Protein AF-A0A4W5KD21-F1 (afdb_monomer)

Sequence (153 aa):
MEHMGAGKQTTPHPLDLPVRGKIPVVSGVSNVYHTTRLCERLFQPKSDFDLTDPNGYLLSSGYSSLHDPNLRKYLHRKDIHQRLLNLGFITKDEKIICSVKELNRYRDHLADVELDWGRRFRTEQKESVRKFLTLQQQGQIPEHVTLSDVTEW

Structure (mmCIF, N/CA/C/O backbone):
data_AF-A0A4W5KD21-F1
#
_entry.id   AF-A0A4W5KD21-F1
#
loop_
_atom_site.group_PDB
_atom_site.id
_atom_site.type_symbol
_atom_site.label_atom_id
_atom_site.label_alt_id
_atom_site.label_comp_id
_atom_site.label_asym_id
_atom_site.label_entity_id
_atom_site.label_seq_id
_atom_site.pdbx_PDB_ins_code
_atom_site.Cartn_x
_atom_site.Cartn_y
_atom_site.Cartn_z
_atom_site.occupancy
_atom_site.B_iso_or_equiv
_atom_site.auth_seq_id
_atom_site.auth_comp_id
_atom_site.auth_asym_id
_atom_site.auth_atom_id
_atom_site.pdbx_PDB_model_num
ATOM 1 N N . MET A 1 1 ? 53.310 -11.812 11.727 1.00 37.19 1 MET A N 1
ATOM 2 C CA . MET A 1 1 ? 52.429 -10.944 10.921 1.00 37.19 1 MET A CA 1
ATOM 3 C C . MET A 1 1 ? 51.081 -11.626 10.845 1.00 37.19 1 MET A C 1
ATOM 5 O O . MET A 1 1 ? 50.932 -12.606 10.128 1.00 37.19 1 MET A O 1
ATOM 9 N N . GLU A 1 2 ? 50.166 -11.193 11.705 1.00 36.34 2 GLU A N 1
ATOM 10 C CA . GLU A 1 2 ? 48.791 -11.682 11.762 1.00 36.34 2 GLU A CA 1
ATOM 11 C C . GLU A 1 2 ? 48.026 -11.181 10.535 1.00 36.34 2 GLU A C 1
ATOM 13 O O . GLU A 1 2 ? 47.932 -9.976 10.312 1.00 36.34 2 GLU A O 1
ATOM 18 N N . HIS A 1 3 ? 47.460 -12.094 9.749 1.00 35.25 3 HIS A N 1
ATOM 19 C CA . HIS A 1 3 ? 46.399 -11.753 8.810 1.00 35.25 3 HIS A CA 1
ATOM 20 C C . HIS A 1 3 ? 45.081 -12.266 9.389 1.00 35.25 3 HIS A C 1
ATOM 22 O O . HIS A 1 3 ? 44.806 -13.464 9.397 1.00 35.25 3 HIS A O 1
ATOM 28 N N . MET A 1 4 ? 44.304 -11.322 9.923 1.00 35.72 4 MET A N 1
ATOM 29 C CA . MET A 1 4 ? 42.927 -11.492 10.381 1.00 35.72 4 MET A CA 1
ATOM 30 C C . MET A 1 4 ? 42.075 -12.146 9.285 1.00 35.72 4 MET A C 1
ATOM 32 O O . MET A 1 4 ? 41.935 -11.613 8.183 1.00 35.72 4 MET A O 1
ATOM 36 N N . GLY A 1 5 ? 41.504 -13.307 9.606 1.00 36.09 5 GLY A N 1
ATOM 37 C CA . GLY A 1 5 ? 40.540 -14.008 8.768 1.00 36.09 5 GLY A CA 1
ATOM 38 C C . GLY A 1 5 ? 39.237 -13.220 8.637 1.00 36.09 5 GLY A C 1
ATOM 39 O O . GLY A 1 5 ? 38.706 -12.693 9.612 1.00 36.09 5 GLY A O 1
ATOM 40 N N . ALA A 1 6 ? 38.737 -13.149 7.406 1.00 41.25 6 ALA A N 1
ATOM 41 C CA . ALA A 1 6 ? 37.521 -12.456 7.017 1.00 41.25 6 ALA A CA 1
ATOM 42 C C . ALA A 1 6 ? 36.299 -12.913 7.833 1.00 41.25 6 ALA A C 1
ATOM 44 O O . ALA A 1 6 ? 35.834 -14.049 7.710 1.00 41.25 6 ALA A O 1
ATOM 45 N N . GLY A 1 7 ? 35.730 -11.996 8.617 1.00 34.88 7 GLY A N 1
ATOM 46 C CA . GLY A 1 7 ? 34.382 -12.151 9.146 1.00 34.88 7 GLY A CA 1
ATOM 47 C C . GLY A 1 7 ? 33.389 -12.138 7.987 1.00 34.88 7 GLY A C 1
ATOM 48 O O . GLY A 1 7 ? 33.196 -11.108 7.341 1.00 34.88 7 GLY A O 1
ATOM 49 N N . LYS A 1 8 ? 32.764 -13.284 7.702 1.00 39.03 8 LYS A N 1
ATOM 50 C CA . LYS A 1 8 ? 31.586 -13.345 6.832 1.00 39.03 8 LYS A CA 1
ATOM 51 C C . LYS A 1 8 ? 30.503 -12.481 7.477 1.00 39.03 8 LYS A C 1
ATOM 53 O O . LYS A 1 8 ? 29.934 -12.866 8.493 1.00 39.03 8 LYS A O 1
ATOM 58 N N . GLN A 1 9 ? 30.244 -11.305 6.912 1.00 42.06 9 GLN A N 1
ATOM 59 C CA . GLN A 1 9 ? 29.081 -10.510 7.281 1.00 42.06 9 GLN A CA 1
ATOM 60 C C . GLN A 1 9 ? 27.846 -11.229 6.736 1.00 42.06 9 GLN A C 1
ATOM 62 O O . GLN A 1 9 ? 27.474 -11.063 5.577 1.00 42.06 9 GLN A O 1
ATOM 67 N N . THR A 1 10 ? 27.248 -12.090 7.554 1.00 44.81 10 THR A N 1
ATOM 68 C CA . THR A 1 10 ? 25.927 -12.653 7.284 1.00 44.81 10 THR A CA 1
ATOM 69 C C . THR A 1 10 ? 24.931 -11.513 7.436 1.00 44.81 10 THR A C 1
ATOM 71 O O . THR A 1 10 ? 24.579 -11.127 8.548 1.00 44.81 10 THR A O 1
ATOM 74 N N . THR A 1 11 ? 24.533 -10.901 6.325 1.00 53.34 11 THR A N 1
ATOM 75 C CA . THR A 1 11 ? 23.486 -9.882 6.348 1.00 53.34 11 THR A CA 1
ATOM 76 C C . THR A 1 11 ? 22.187 -10.565 6.773 1.00 53.34 11 THR A C 1
ATOM 78 O O . THR A 1 11 ? 21.856 -11.594 6.175 1.00 53.34 11 THR A O 1
ATOM 81 N N . PRO A 1 12 ? 21.470 -10.044 7.786 1.00 56.88 12 PRO A N 1
ATOM 82 C CA . PRO A 1 12 ? 20.236 -10.658 8.254 1.00 56.88 12 PRO A CA 1
ATOM 83 C C . PRO A 1 12 ? 19.271 -10.797 7.082 1.00 56.88 12 PRO A C 1
ATOM 85 O O . PRO A 1 12 ? 19.133 -9.877 6.264 1.00 56.88 12 PRO A O 1
ATOM 88 N N . HIS A 1 13 ? 18.643 -11.966 6.970 1.00 60.75 13 HIS A N 1
ATOM 89 C CA . HIS A 1 13 ? 17.681 -12.205 5.910 1.00 60.75 13 HIS A CA 1
ATOM 90 C C . HIS A 1 13 ? 16.538 -11.182 6.070 1.00 60.75 13 HIS A C 1
ATOM 92 O O . HIS A 1 13 ? 16.131 -10.914 7.199 1.00 60.75 13 HIS A O 1
ATOM 98 N N . PRO A 1 14 ? 15.975 -10.593 4.997 1.00 57.00 14 PRO A N 1
ATOM 99 C CA . PRO A 1 14 ? 14.927 -9.564 5.098 1.00 57.00 14 PRO A CA 1
ATOM 100 C C . PRO A 1 14 ? 13.662 -9.950 5.895 1.00 57.00 14 PRO A C 1
ATOM 102 O O . PRO A 1 14 ? 12.827 -9.084 6.179 1.00 57.00 14 PRO A O 1
ATOM 105 N N . LEU A 1 15 ? 13.508 -11.240 6.212 1.00 58.56 15 LEU A N 1
ATOM 106 C CA . LEU A 1 15 ? 12.441 -11.804 7.045 1.00 58.56 15 LEU A CA 1
ATOM 107 C C . LEU A 1 15 ? 12.776 -11.820 8.549 1.00 58.56 15 LEU A C 1
ATOM 109 O O . LEU A 1 15 ? 11.859 -11.932 9.350 1.00 58.56 15 LEU A O 1
ATOM 113 N N . ASP A 1 16 ? 14.044 -11.646 8.931 1.00 65.19 16 ASP A N 1
ATOM 114 C CA . ASP A 1 16 ? 14.496 -11.638 10.332 1.00 65.19 16 ASP A CA 1
ATOM 115 C C . ASP A 1 16 ? 14.446 -10.232 10.954 1.00 65.19 16 ASP A C 1
ATOM 117 O O . ASP A 1 16 ? 14.785 -10.038 12.123 1.00 65.19 16 ASP A O 1
ATOM 121 N N . LEU A 1 17 ? 14.061 -9.217 10.171 1.00 67.94 17 LEU A N 1
ATOM 122 C CA . LEU A 1 17 ? 13.939 -7.856 10.675 1.00 67.94 17 LEU A CA 1
ATOM 123 C C . LEU A 1 17 ? 12.633 -7.683 11.459 1.00 67.94 17 LEU A C 1
ATOM 125 O O . LEU A 1 17 ? 11.583 -8.151 11.011 1.00 67.94 17 LEU A O 1
ATOM 129 N N . PRO A 1 18 ? 12.660 -6.923 12.571 1.00 73.44 18 PRO A N 1
ATOM 130 C CA . PRO A 1 18 ? 11.436 -6.515 13.245 1.00 73.44 18 PRO A CA 1
ATOM 131 C C . PRO A 1 18 ? 10.526 -5.754 12.273 1.00 73.44 18 PRO A C 1
ATOM 133 O O . PRO A 1 18 ? 10.990 -5.187 11.283 1.00 73.44 18 PRO A O 1
ATOM 136 N N . VAL A 1 19 ? 9.230 -5.697 12.583 1.00 67.94 19 VAL A N 1
ATOM 137 C CA . VAL A 1 19 ? 8.172 -5.146 11.712 1.00 67.94 19 VAL A CA 1
ATOM 138 C C . VAL A 1 19 ? 8.512 -3.760 11.124 1.00 67.94 19 VAL A C 1
ATOM 140 O O . VAL A 1 19 ? 8.188 -3.494 9.973 1.00 67.94 19 VAL A O 1
ATOM 143 N N . ARG A 1 20 ? 9.245 -2.910 11.861 1.00 72.19 20 ARG A N 1
ATOM 144 C CA . ARG A 1 20 ? 9.725 -1.580 11.414 1.00 72.19 20 ARG A CA 1
ATOM 145 C C . ARG A 1 20 ? 11.250 -1.468 11.238 1.00 72.19 20 ARG A C 1
ATOM 147 O O . ARG A 1 20 ? 11.814 -0.375 11.206 1.00 72.19 20 ARG A O 1
ATOM 154 N N . GLY A 1 21 ? 11.953 -2.593 11.173 1.00 78.12 21 GLY A N 1
ATOM 155 C CA . GLY A 1 21 ? 13.377 -2.629 10.863 1.00 78.12 21 GLY A CA 1
ATOM 156 C C . GLY A 1 21 ? 13.604 -2.268 9.396 1.00 78.12 21 GLY A C 1
ATOM 157 O O . GLY A 1 21 ? 13.088 -2.940 8.503 1.00 78.12 21 GLY A O 1
ATOM 158 N N . LYS A 1 22 ? 14.385 -1.214 9.136 1.00 82.12 22 LYS A N 1
ATOM 159 C CA . LYS A 1 22 ? 14.733 -0.808 7.768 1.00 82.12 22 LYS A CA 1
ATOM 160 C C . LYS A 1 22 ? 15.703 -1.804 7.150 1.00 82.12 22 LYS A C 1
ATOM 162 O O . LYS A 1 22 ? 16.706 -2.152 7.769 1.00 82.12 22 LYS A O 1
ATOM 167 N N . ILE A 1 23 ? 15.443 -2.193 5.904 1.00 83.38 23 ILE A N 1
ATOM 168 C CA . ILE A 1 23 ? 16.356 -3.044 5.140 1.00 83.38 23 ILE A CA 1
ATOM 169 C C . ILE A 1 23 ? 17.638 -2.243 4.860 1.00 83.38 23 ILE A C 1
ATOM 171 O O . ILE A 1 23 ? 17.548 -1.175 4.237 1.00 83.38 23 ILE A O 1
ATOM 175 N N . PRO A 1 24 ? 18.815 -2.717 5.311 1.00 80.12 24 PRO A N 1
ATOM 176 C CA . PRO A 1 24 ? 20.078 -2.046 5.047 1.00 80.12 24 PRO A CA 1
ATOM 177 C C . PRO A 1 24 ? 20.480 -2.207 3.577 1.00 80.12 24 PRO A C 1
ATOM 179 O O . PRO A 1 24 ? 20.283 -3.260 2.968 1.00 80.12 24 PRO A O 1
ATOM 182 N N . VAL A 1 25 ? 21.072 -1.157 3.006 1.00 79.88 25 VAL A N 1
ATOM 183 C CA . VAL A 1 25 ? 21.688 -1.221 1.677 1.00 79.88 25 VAL A CA 1
ATOM 184 C C . VAL A 1 25 ? 23.095 -1.777 1.844 1.00 79.88 25 VAL A C 1
ATOM 186 O O . VAL A 1 25 ? 23.925 -1.171 2.517 1.00 79.88 25 VAL A O 1
ATOM 189 N N . VAL A 1 26 ? 23.360 -2.930 1.237 1.00 77.25 26 VAL A N 1
ATOM 190 C CA . VAL A 1 26 ? 24.678 -3.568 1.262 1.00 77.25 26 VAL A CA 1
ATOM 191 C C . VAL A 1 26 ? 25.354 -3.297 -0.077 1.00 77.25 26 VAL A C 1
ATOM 193 O O . VAL A 1 26 ? 24.868 -3.721 -1.125 1.00 77.25 26 VAL A O 1
ATOM 196 N N . SER A 1 27 ? 26.459 -2.557 -0.055 1.00 72.44 27 SER A N 1
ATOM 197 C CA . SER A 1 27 ? 27.238 -2.264 -1.259 1.00 72.44 27 SER A CA 1
ATOM 198 C C . SER A 1 27 ? 27.889 -3.539 -1.804 1.00 72.44 27 SER A C 1
ATOM 200 O O . SER A 1 27 ? 28.455 -4.319 -1.044 1.00 72.44 27 SER A O 1
ATOM 202 N N . GLY A 1 28 ? 27.835 -3.744 -3.123 1.00 74.50 28 GLY A N 1
ATOM 203 C CA . GLY A 1 28 ? 28.480 -4.881 -3.798 1.00 74.50 28 GLY A CA 1
ATOM 204 C C . GLY A 1 28 ? 27.582 -6.095 -4.063 1.00 74.50 28 GLY A C 1
ATOM 205 O O . GLY A 1 28 ? 28.028 -7.026 -4.727 1.00 74.50 28 GLY A O 1
ATOM 206 N N . VAL A 1 29 ? 26.318 -6.077 -3.623 1.00 77.06 29 VAL A N 1
ATOM 207 C CA . VAL A 1 29 ? 25.304 -7.084 -3.987 1.00 77.06 29 VAL A CA 1
ATOM 208 C C . VAL A 1 29 ? 24.172 -6.440 -4.791 1.00 77.06 29 VAL A C 1
ATOM 210 O O . VAL A 1 29 ? 23.577 -5.451 -4.360 1.00 77.06 29 VAL A O 1
ATOM 213 N N . SER A 1 30 ? 23.858 -6.980 -5.975 1.00 76.06 30 SER A N 1
ATOM 214 C CA . SER A 1 30 ? 22.698 -6.525 -6.754 1.00 76.06 30 SER A CA 1
ATOM 215 C C . SER A 1 30 ? 21.437 -7.240 -6.268 1.00 76.06 30 SER A C 1
ATOM 217 O O . SER A 1 30 ? 21.069 -8.303 -6.769 1.00 76.06 30 SER A O 1
ATOM 219 N N . ASN A 1 31 ? 20.775 -6.665 -5.271 1.00 83.12 31 ASN A N 1
ATOM 220 C CA . ASN A 1 31 ? 19.472 -7.150 -4.828 1.00 83.12 31 ASN A CA 1
ATOM 221 C C . ASN A 1 31 ? 18.357 -6.524 -5.675 1.00 83.12 31 ASN A C 1
ATOM 223 O O . ASN A 1 31 ? 18.313 -5.307 -5.854 1.00 83.12 31 ASN A O 1
ATOM 227 N N . VAL A 1 32 ? 17.436 -7.357 -6.164 1.00 88.12 32 VAL A N 1
ATOM 228 C CA . VAL A 1 32 ? 16.202 -6.906 -6.821 1.00 88.12 32 VAL A CA 1
ATOM 229 C C . VAL A 1 32 ? 15.087 -6.887 -5.783 1.00 88.12 32 VAL A C 1
ATOM 231 O O . VAL A 1 32 ? 14.712 -7.926 -5.239 1.00 88.12 32 VAL A O 1
ATOM 234 N N . TYR A 1 33 ? 14.546 -5.703 -5.516 1.00 91.81 33 TYR A N 1
ATOM 235 C CA . TYR A 1 33 ? 13.446 -5.506 -4.575 1.00 91.81 33 TYR A CA 1
ATOM 236 C C . TYR A 1 33 ? 12.126 -5.360 -5.320 1.00 91.81 33 TYR A C 1
ATOM 238 O O . TYR A 1 33 ? 12.097 -4.905 -6.463 1.00 91.81 33 TYR A O 1
ATOM 246 N N . HIS A 1 34 ? 11.027 -5.734 -4.672 1.00 94.19 34 HIS A N 1
ATOM 247 C CA . HIS A 1 34 ? 9.698 -5.662 -5.266 1.00 94.19 34 HIS A CA 1
ATOM 248 C C . HIS A 1 34 ? 8.617 -5.357 -4.229 1.00 94.19 34 HIS A C 1
ATOM 250 O O . HIS A 1 34 ? 8.783 -5.691 -3.056 1.00 94.19 34 HIS A O 1
ATOM 256 N N . THR A 1 35 ? 7.514 -4.749 -4.668 1.00 93.00 35 THR A N 1
ATOM 257 C CA . THR A 1 35 ? 6.338 -4.452 -3.831 1.00 93.00 35 THR A CA 1
ATOM 258 C C . THR A 1 35 ? 5.194 -5.436 -4.113 1.00 93.00 35 THR A C 1
ATOM 260 O O . THR A 1 35 ? 5.281 -6.604 -3.732 1.00 93.00 35 THR A O 1
ATOM 263 N N . THR A 1 36 ? 4.123 -4.982 -4.765 1.00 94.50 36 THR A N 1
ATOM 264 C CA . THR A 1 36 ? 2.919 -5.761 -5.090 1.00 94.50 36 THR A CA 1
ATOM 265 C C . THR A 1 36 ? 3.072 -6.492 -6.423 1.00 94.50 36 THR A C 1
ATOM 267 O O . THR A 1 36 ? 4.058 -6.302 -7.148 1.00 94.50 36 THR A O 1
ATOM 270 N N . ARG A 1 37 ? 2.074 -7.303 -6.795 1.00 96.50 37 ARG A N 1
ATOM 271 C CA . ARG A 1 37 ? 1.950 -7.756 -8.185 1.00 96.50 37 ARG A CA 1
ATOM 272 C C . ARG A 1 37 ? 1.455 -6.623 -9.083 1.00 96.50 37 ARG A C 1
ATOM 274 O O . ARG A 1 37 ? 0.931 -5.604 -8.621 1.00 96.50 37 ARG A O 1
ATOM 281 N N . LEU A 1 38 ? 1.638 -6.809 -10.382 1.00 96.62 38 LEU A N 1
ATOM 282 C CA . LEU A 1 38 ? 1.157 -5.920 -11.424 1.00 96.62 38 LEU A CA 1
ATOM 283 C C . LEU A 1 38 ? -0.361 -5.717 -11.294 1.00 96.62 38 LEU A C 1
ATOM 285 O O . LEU A 1 38 ? -1.128 -6.672 -11.182 1.00 96.62 38 LEU A O 1
ATOM 289 N N . CYS A 1 39 ? -0.791 -4.458 -11.348 1.00 95.81 39 CYS A N 1
ATOM 290 C CA . CYS A 1 39 ? -2.183 -4.018 -11.212 1.00 95.81 39 CYS A CA 1
ATOM 291 C C . CYS A 1 39 ? -2.815 -4.292 -9.835 1.00 95.81 39 CYS A C 1
ATOM 293 O O . CYS A 1 39 ? -4.039 -4.241 -9.701 1.00 95.81 39 CYS A O 1
ATOM 295 N N . GLU A 1 40 ? -2.012 -4.580 -8.810 1.00 94.50 40 GLU A N 1
ATOM 296 C CA . GLU A 1 40 ? -2.463 -4.571 -7.419 1.00 94.50 40 GLU A CA 1
ATOM 297 C C . GLU A 1 40 ? -2.232 -3.200 -6.787 1.00 94.50 40 GLU A C 1
ATOM 299 O O . GLU A 1 40 ? -1.222 -2.534 -7.036 1.00 94.50 40 GLU A O 1
ATOM 304 N N . ARG A 1 41 ? -3.175 -2.793 -5.932 1.00 91.38 41 ARG A N 1
ATOM 305 C CA . ARG A 1 41 ? -3.111 -1.509 -5.237 1.00 91.38 41 ARG A CA 1
ATOM 306 C C . ARG A 1 41 ? -1.920 -1.496 -4.285 1.00 91.38 41 ARG A C 1
ATOM 308 O O . ARG A 1 41 ? -1.855 -2.305 -3.365 1.00 91.38 41 ARG A O 1
ATOM 315 N N . LEU A 1 42 ? -1.028 -0.526 -4.478 1.00 89.94 42 LEU A N 1
ATOM 316 C CA . LEU A 1 42 ? 0.072 -0.263 -3.549 1.00 89.94 42 LEU A CA 1
ATOM 317 C C . LEU A 1 42 ? -0.454 0.206 -2.186 1.00 89.94 42 LEU A C 1
ATOM 319 O O . LEU A 1 42 ? 0.047 -0.209 -1.145 1.00 89.94 42 LEU A O 1
ATOM 323 N N . PHE A 1 43 ? -1.483 1.057 -2.207 1.00 86.50 43 PHE A N 1
ATOM 324 C CA . PHE A 1 43 ? -2.133 1.563 -1.008 1.00 86.50 43 PHE A CA 1
ATOM 325 C C . PHE A 1 43 ? -3.195 0.583 -0.512 1.00 86.50 43 PHE A C 1
ATOM 327 O O . PHE A 1 43 ? -4.205 0.339 -1.181 1.00 86.50 43 PHE A O 1
ATOM 334 N N . GLN A 1 44 ? -2.968 0.057 0.686 1.00 86.12 44 GLN A N 1
ATOM 335 C CA . GLN A 1 44 ? -3.975 -0.686 1.435 1.00 86.12 44 GLN A CA 1
ATOM 336 C C . GLN A 1 44 ? -4.726 0.251 2.386 1.00 86.12 44 GLN A C 1
ATOM 338 O O . GLN A 1 44 ? -4.073 1.029 3.086 1.00 86.12 44 GLN A O 1
ATOM 343 N N . PRO A 1 45 ? -6.069 0.196 2.420 1.00 85.00 45 PRO A N 1
ATOM 344 C CA . PRO A 1 45 ? -6.850 1.049 3.300 1.00 85.00 45 PRO A CA 1
ATOM 345 C C . PRO A 1 45 ? -6.624 0.671 4.767 1.00 85.00 45 PRO A C 1
ATOM 347 O O . PRO A 1 45 ? -6.615 -0.509 5.133 1.00 85.00 45 PRO A O 1
ATOM 350 N N . LYS A 1 46 ? -6.479 1.698 5.606 1.00 86.44 46 LYS A N 1
ATOM 351 C CA . LYS A 1 46 ? -6.619 1.571 7.059 1.00 86.44 46 LYS A CA 1
ATOM 352 C C . LYS A 1 46 ? -8.084 1.326 7.417 1.00 86.44 46 LYS A C 1
ATOM 354 O O . LYS A 1 46 ? -8.968 1.420 6.563 1.00 86.44 46 LYS A O 1
ATOM 359 N N . SER A 1 47 ? -8.322 0.962 8.667 1.00 86.00 47 SER A N 1
ATOM 360 C CA . SER A 1 47 ? -9.653 0.600 9.121 1.00 86.00 47 SER A CA 1
ATOM 361 C C . SER A 1 47 ? -10.585 1.812 9.207 1.00 86.00 47 SER A C 1
ATOM 363 O O . SER A 1 47 ? -11.747 1.696 8.830 1.00 86.00 47 SER A O 1
ATOM 365 N N . ASP A 1 48 ? -10.061 2.977 9.591 1.00 82.56 48 ASP A N 1
ATOM 366 C CA . ASP A 1 48 ? -10.780 4.252 9.618 1.00 82.56 48 ASP A CA 1
ATOM 367 C C . ASP A 1 48 ? -10.014 5.347 8.857 1.00 82.56 48 ASP A C 1
ATOM 369 O O . ASP A 1 48 ? -8.871 5.166 8.423 1.00 82.56 48 ASP A O 1
ATOM 373 N N . PHE A 1 49 ? -10.662 6.501 8.673 1.00 79.50 49 PHE A N 1
ATOM 374 C CA . PHE A 1 49 ? -10.031 7.669 8.066 1.00 79.50 49 PHE A CA 1
ATOM 375 C C . PHE A 1 49 ? -8.913 8.205 8.967 1.00 79.50 49 PHE A C 1
ATOM 377 O O . PHE A 1 49 ? -9.148 8.603 10.109 1.00 79.50 49 PHE A O 1
ATOM 384 N N . ASP A 1 50 ? -7.691 8.225 8.442 1.00 73.69 50 ASP A N 1
ATOM 385 C CA . ASP A 1 50 ? -6.515 8.647 9.191 1.00 73.69 50 ASP A CA 1
ATOM 386 C C . ASP A 1 50 ? -6.331 10.169 9.131 1.00 73.69 50 ASP A C 1
ATOM 388 O O . ASP A 1 50 ? -5.861 10.723 8.139 1.00 73.69 50 ASP A O 1
ATOM 392 N N . LEU A 1 51 ? -6.672 10.849 10.226 1.00 81.06 51 LEU A N 1
ATOM 393 C CA . LEU A 1 51 ? -6.464 12.293 10.371 1.00 81.06 51 LEU A CA 1
ATOM 394 C C . LEU A 1 51 ? -4.998 12.681 10.618 1.00 81.06 51 LEU A C 1
ATOM 396 O O . LEU A 1 51 ? -4.682 13.869 10.613 1.00 81.06 51 LEU A O 1
ATOM 400 N N . THR A 1 52 ? -4.102 11.716 10.851 1.00 77.88 52 THR A N 1
ATOM 401 C CA . THR A 1 52 ? -2.676 11.991 11.093 1.00 77.88 52 THR A CA 1
ATOM 402 C C . THR A 1 52 ? -1.894 12.234 9.803 1.00 77.88 52 THR A C 1
ATOM 404 O O . THR A 1 52 ? -0.873 12.920 9.835 1.00 77.88 52 THR A O 1
ATOM 407 N N . ASP A 1 53 ? -2.405 11.746 8.668 1.00 74.06 53 ASP A N 1
ATOM 408 C CA . ASP A 1 53 ? -1.861 11.991 7.331 1.00 74.06 53 ASP A CA 1
ATOM 409 C C . ASP A 1 53 ? -2.977 12.400 6.350 1.00 74.06 53 ASP A C 1
ATOM 411 O O . ASP A 1 53 ? -3.328 11.649 5.437 1.00 74.06 53 ASP A O 1
ATOM 415 N N . PRO A 1 54 ? -3.551 13.609 6.507 1.00 72.69 54 PRO A N 1
ATOM 416 C CA . PRO A 1 54 ? -4.710 14.052 5.727 1.00 72.69 54 PRO A CA 1
ATOM 417 C C . PRO A 1 54 ? -4.441 14.148 4.217 1.00 72.69 54 PRO A C 1
ATOM 419 O O . PRO A 1 54 ? -5.379 14.192 3.427 1.00 72.69 54 PRO A O 1
ATOM 422 N N . ASN A 1 55 ? -3.168 14.181 3.814 1.00 70.25 55 ASN A N 1
ATOM 423 C CA . ASN A 1 55 ? -2.745 14.279 2.419 1.00 70.25 55 ASN A CA 1
ATOM 424 C C . ASN A 1 55 ? -2.122 12.974 1.879 1.00 70.25 55 ASN A C 1
ATOM 426 O O . ASN A 1 55 ? -1.691 12.950 0.726 1.00 70.25 55 ASN A O 1
ATOM 430 N N . GLY A 1 56 ? -2.057 11.900 2.677 1.00 69.25 56 GLY A N 1
ATOM 431 C CA . GLY A 1 56 ? -1.558 10.589 2.246 1.00 69.25 56 GLY A CA 1
ATOM 432 C C . GLY A 1 56 ? -0.078 10.562 1.843 1.00 69.25 56 GLY A C 1
ATOM 433 O O . GLY A 1 56 ? 0.305 9.803 0.951 1.00 69.25 56 GLY A O 1
ATOM 434 N N . TYR A 1 57 ? 0.771 11.400 2.445 1.00 68.44 57 TYR A N 1
ATOM 435 C CA . TYR A 1 57 ? 2.187 11.499 2.083 1.00 68.44 57 TYR A CA 1
ATOM 436 C C . TYR A 1 57 ? 3.030 10.280 2.482 1.00 68.44 57 TYR A C 1
ATOM 438 O O . TYR A 1 57 ? 4.142 10.121 1.963 1.00 68.44 57 TYR A O 1
ATOM 446 N N . LEU A 1 58 ? 2.540 9.419 3.383 1.00 66.75 58 LEU A N 1
ATOM 447 C CA . LEU A 1 58 ? 3.314 8.298 3.925 1.00 66.75 58 LEU A CA 1
ATOM 448 C C . LEU A 1 58 ? 3.760 7.301 2.835 1.00 66.75 58 LEU A C 1
ATOM 450 O O . LEU A 1 58 ? 4.890 6.802 2.860 1.00 66.75 58 LEU A O 1
ATOM 454 N N . LEU A 1 59 ? 2.917 7.074 1.823 1.00 68.19 59 LEU A N 1
ATOM 455 C CA . LEU A 1 59 ? 3.184 6.172 0.705 1.00 68.19 59 LEU A CA 1
ATOM 456 C C . LEU A 1 59 ? 3.163 6.958 -0.612 1.00 68.19 59 LEU A C 1
ATOM 458 O O . LEU A 1 59 ? 2.119 7.104 -1.222 1.00 68.19 59 LEU A O 1
ATOM 462 N N . SER A 1 60 ? 4.335 7.470 -1.016 1.00 63.94 60 SER A N 1
ATOM 463 C CA . SER A 1 60 ? 4.642 8.111 -2.313 1.00 63.94 60 SER A CA 1
ATOM 464 C C . SER A 1 60 ? 3.452 8.773 -3.030 1.00 63.94 60 SER A C 1
ATOM 466 O O . SER A 1 60 ? 2.713 8.109 -3.747 1.00 63.94 60 SER A O 1
ATOM 468 N N . SER A 1 61 ? 3.360 10.102 -2.968 1.00 58.09 61 SER A N 1
ATOM 469 C CA . SER A 1 61 ? 2.300 10.913 -3.596 1.00 58.09 61 SER A CA 1
ATOM 470 C C . SER A 1 61 ? 2.213 10.850 -5.136 1.00 58.09 61 SER A C 1
ATOM 472 O O . SER A 1 61 ? 1.387 11.535 -5.736 1.00 58.09 61 SER A O 1
ATOM 474 N N . GLY A 1 62 ? 3.064 10.060 -5.799 1.00 75.62 62 GLY A N 1
ATOM 475 C CA . GLY A 1 62 ? 3.076 9.897 -7.250 1.00 75.62 62 GLY A CA 1
ATOM 476 C C . GLY A 1 62 ? 2.199 8.735 -7.708 1.00 75.62 62 GLY A C 1
ATOM 477 O O . GLY A 1 62 ? 2.432 7.590 -7.323 1.00 75.62 62 GLY A O 1
ATOM 478 N N . TYR A 1 63 ? 1.232 9.019 -8.583 1.00 85.12 63 TYR A N 1
ATOM 479 C CA . TYR A 1 63 ? 0.477 7.981 -9.283 1.00 85.12 63 TYR A CA 1
ATOM 480 C C . TYR A 1 63 ? 1.424 7.075 -10.087 1.00 85.12 63 TYR A C 1
ATOM 482 O O . TYR A 1 63 ? 2.253 7.554 -10.861 1.00 85.12 63 TYR A O 1
ATOM 490 N N . SER A 1 64 ? 1.265 5.760 -9.923 1.00 89.88 64 SER A N 1
ATOM 491 C CA . SER A 1 64 ? 1.972 4.741 -10.698 1.00 89.88 64 SER A CA 1
ATOM 492 C C . SER A 1 64 ? 0.963 3.833 -11.388 1.00 89.88 64 SER A C 1
ATOM 494 O O . SER A 1 64 ? 0.190 3.127 -10.738 1.00 89.88 64 SER A O 1
ATOM 496 N N . SER A 1 65 ? 1.004 3.824 -12.720 1.00 93.94 65 SER A N 1
ATOM 497 C CA . SER A 1 65 ? 0.121 3.016 -13.566 1.00 93.94 65 SER A CA 1
ATOM 498 C C . SER A 1 65 ? 0.289 1.512 -13.342 1.00 93.94 65 SER A C 1
ATOM 500 O O . SER A 1 65 ? -0.656 0.752 -13.534 1.00 93.94 65 SER A O 1
ATOM 502 N N . LEU A 1 66 ? 1.465 1.067 -12.888 1.00 95.69 66 LEU A N 1
ATOM 503 C CA . LEU A 1 66 ? 1.722 -0.348 -12.616 1.00 95.69 66 LEU A CA 1
ATOM 504 C C . LEU A 1 66 ? 0.866 -0.886 -11.463 1.00 95.69 66 LEU A C 1
ATOM 506 O O . LEU A 1 66 ? 0.598 -2.081 -11.433 1.00 95.69 66 LEU A O 1
ATOM 510 N N . HIS A 1 67 ? 0.402 -0.024 -10.558 1.00 94.38 67 HIS A N 1
ATOM 511 C CA . HIS A 1 67 ? -0.448 -0.394 -9.424 1.00 94.38 67 HIS A CA 1
ATOM 512 C C . HIS A 1 67 ? -1.947 -0.185 -9.683 1.00 94.38 67 HIS A C 1
ATOM 514 O O . HIS A 1 67 ? -2.754 -0.379 -8.775 1.00 94.38 67 HIS A O 1
ATOM 520 N N . ASP A 1 68 ? -2.340 0.230 -10.891 1.00 94.06 68 ASP A N 1
ATOM 521 C CA . ASP A 1 68 ? -3.734 0.533 -11.212 1.00 94.06 68 ASP A CA 1
ATOM 522 C C . ASP A 1 68 ? -4.496 -0.733 -11.650 1.00 94.06 68 ASP A C 1
ATOM 524 O O . ASP A 1 68 ? -4.215 -1.283 -12.723 1.00 94.06 68 ASP A O 1
ATOM 528 N N . PRO A 1 69 ? -5.507 -1.190 -10.885 1.00 95.56 69 PRO A N 1
ATOM 529 C CA . PRO A 1 69 ? -6.309 -2.353 -11.261 1.00 95.56 69 PRO A CA 1
ATOM 530 C C . PRO A 1 69 ? -7.058 -2.175 -12.587 1.00 95.56 69 PRO A C 1
ATOM 532 O O . PRO A 1 69 ? -7.322 -3.155 -13.286 1.00 95.56 69 PRO A O 1
ATOM 535 N N . ASN A 1 70 ? -7.384 -0.937 -12.967 1.00 96.44 70 ASN A N 1
ATOM 536 C CA . ASN A 1 70 ? -8.130 -0.647 -14.191 1.00 96.44 70 ASN A CA 1
ATOM 537 C C . ASN A 1 70 ? -7.274 -0.849 -15.447 1.00 96.44 70 ASN A C 1
ATOM 539 O O . ASN A 1 70 ? -7.801 -1.139 -16.522 1.00 96.44 70 ASN A O 1
ATOM 543 N N . LEU A 1 71 ? -5.948 -0.764 -15.314 1.00 96.56 71 LEU A N 1
ATOM 544 C CA . LEU A 1 71 ? -5.012 -0.973 -16.417 1.00 96.56 71 LEU A CA 1
ATOM 545 C C . LEU A 1 71 ? -4.673 -2.450 -16.645 1.00 96.56 71 LEU A C 1
ATOM 547 O O . LEU A 1 71 ? -3.929 -2.763 -17.575 1.00 96.56 71 LEU A O 1
ATOM 551 N N . ARG A 1 72 ? -5.272 -3.377 -15.883 1.00 96.94 72 ARG A N 1
ATOM 552 C CA . ARG A 1 72 ? -4.990 -4.819 -15.965 1.00 96.94 72 ARG A CA 1
ATOM 553 C C . ARG A 1 72 ? -5.074 -5.365 -17.383 1.00 96.94 72 ARG A C 1
ATOM 555 O O . ARG A 1 72 ? -4.128 -5.997 -17.842 1.00 96.94 72 ARG A O 1
ATOM 562 N N . LYS A 1 73 ? -6.157 -5.072 -18.107 1.00 97.56 73 LYS A N 1
ATOM 563 C CA . LYS A 1 73 ? -6.334 -5.546 -19.491 1.00 97.56 73 LYS A CA 1
ATOM 564 C C . LYS A 1 73 ? -5.240 -5.033 -20.433 1.00 97.56 73 LYS A C 1
ATOM 566 O O . LYS A 1 73 ? -4.798 -5.768 -21.307 1.00 97.56 73 LYS A O 1
ATOM 571 N N . TYR A 1 74 ? -4.812 -3.785 -20.255 1.00 98.00 74 TYR A N 1
ATOM 572 C CA . TYR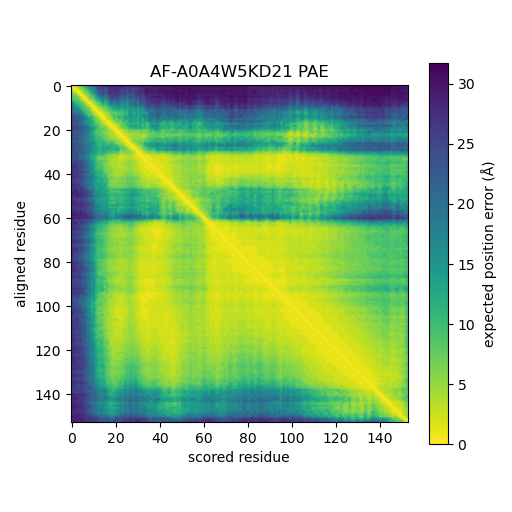 A 1 74 ? -3.797 -3.158 -21.097 1.00 98.00 74 TYR A CA 1
ATOM 573 C C . TYR A 1 74 ? -2.391 -3.680 -20.778 1.00 98.00 74 TYR A C 1
ATOM 575 O O . TYR A 1 74 ? -1.666 -4.095 -21.680 1.00 98.00 74 TYR A O 1
ATOM 583 N N . LEU A 1 75 ? -2.023 -3.712 -19.495 1.00 97.62 75 LEU A N 1
ATOM 584 C CA . LEU A 1 75 ? -0.679 -4.088 -19.048 1.00 97.62 75 LEU A CA 1
ATOM 585 C C . LEU A 1 75 ? -0.388 -5.590 -19.209 1.00 97.62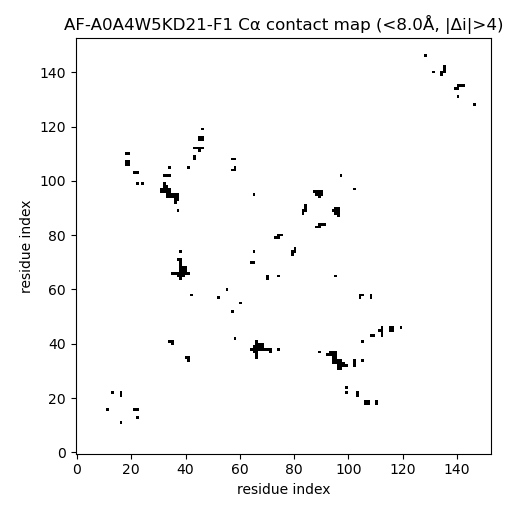 75 LEU A C 1
ATOM 587 O O . LEU A 1 75 ? 0.771 -5.958 -19.365 1.00 97.62 75 LEU A O 1
ATOM 591 N N . HIS A 1 76 ? -1.420 -6.443 -19.251 1.00 97.25 76 HIS A N 1
ATOM 592 C CA . HIS A 1 76 ? -1.276 -7.884 -19.519 1.00 97.25 76 HIS A CA 1
ATOM 593 C C . HIS A 1 76 ? -1.322 -8.241 -21.015 1.00 97.25 76 HIS A C 1
ATOM 595 O O . HIS A 1 76 ? -1.246 -9.418 -21.378 1.00 97.25 76 HIS A O 1
ATOM 601 N N . ARG A 1 77 ? -1.442 -7.259 -21.919 1.00 98.06 77 ARG A N 1
ATOM 602 C CA . ARG A 1 77 ? -1.309 -7.524 -23.357 1.00 98.06 77 ARG A CA 1
ATOM 603 C C . ARG A 1 77 ? 0.113 -8.017 -23.635 1.00 98.06 77 ARG A C 1
ATOM 605 O O . ARG A 1 77 ? 1.064 -7.429 -23.132 1.00 98.06 77 ARG A O 1
ATOM 612 N N . LYS A 1 78 ? 0.265 -9.097 -24.411 1.00 97.88 78 LYS A N 1
ATOM 613 C CA . LYS A 1 78 ? 1.539 -9.837 -24.544 1.00 97.88 78 LYS A CA 1
ATOM 614 C C . LYS A 1 78 ? 2.741 -8.944 -24.874 1.00 97.88 78 LYS A C 1
ATOM 616 O O . LYS A 1 78 ? 3.776 -9.060 -24.233 1.00 97.88 78 LYS A O 1
ATOM 621 N N . ASP A 1 79 ? 2.589 -8.040 -25.834 1.00 97.75 79 ASP A N 1
ATOM 622 C CA . ASP A 1 79 ? 3.620 -7.089 -26.262 1.00 97.75 79 ASP A CA 1
ATOM 623 C C . ASP A 1 79 ? 4.012 -6.102 -25.150 1.00 97.75 79 ASP A C 1
ATOM 625 O O . ASP A 1 79 ? 5.197 -5.873 -24.908 1.00 97.75 79 ASP A O 1
ATOM 629 N N . ILE A 1 80 ? 3.024 -5.552 -24.438 1.00 97.94 80 ILE A N 1
ATOM 630 C CA . ILE A 1 80 ? 3.244 -4.615 -23.332 1.00 97.94 80 ILE A CA 1
ATOM 631 C C . ILE A 1 80 ? 3.879 -5.337 -22.149 1.00 97.94 80 ILE A C 1
ATOM 633 O O . ILE A 1 80 ? 4.895 -4.885 -21.631 1.00 97.94 80 ILE A O 1
ATOM 637 N N . HIS A 1 81 ? 3.331 -6.486 -21.766 1.00 97.81 81 HIS A N 1
ATOM 638 C CA . HIS A 1 81 ? 3.830 -7.289 -20.659 1.00 97.81 81 HIS A CA 1
ATOM 639 C C . HIS A 1 81 ? 5.285 -7.717 -20.884 1.00 97.81 81 HIS A C 1
ATOM 641 O O . HIS A 1 81 ? 6.140 -7.571 -20.012 1.00 97.81 81 HIS A O 1
ATOM 647 N N . GLN A 1 82 ? 5.602 -8.179 -22.095 1.00 98.12 82 GLN A N 1
ATOM 648 C CA . GLN A 1 82 ? 6.958 -8.579 -22.450 1.00 98.12 82 GLN A CA 1
ATOM 649 C C . GLN A 1 82 ? 7.914 -7.382 -22.490 1.00 98.12 82 GLN A C 1
ATOM 651 O O . GLN A 1 82 ? 9.063 -7.496 -22.065 1.00 98.12 82 GLN A O 1
ATOM 656 N N . ARG A 1 83 ? 7.435 -6.203 -22.901 1.00 98.00 83 ARG A N 1
ATOM 657 C CA . ARG A 1 83 ? 8.197 -4.955 -22.785 1.00 98.00 83 ARG A CA 1
ATOM 658 C C . ARG A 1 83 ? 8.462 -4.572 -21.325 1.00 98.00 83 ARG A C 1
ATOM 660 O O . ARG A 1 83 ? 9.575 -4.153 -21.026 1.00 98.00 83 ARG A O 1
ATOM 667 N N . LEU A 1 84 ? 7.492 -4.733 -20.422 1.00 97.75 84 LEU A N 1
ATOM 668 C CA . LEU A 1 84 ? 7.670 -4.460 -18.989 1.00 97.75 84 LEU A CA 1
ATOM 669 C C . LEU A 1 84 ? 8.725 -5.378 -18.357 1.00 97.75 84 LEU A C 1
ATOM 671 O O . LEU A 1 84 ? 9.562 -4.896 -17.594 1.00 97.75 84 LEU A O 1
ATOM 675 N N . LEU A 1 85 ? 8.718 -6.666 -18.715 1.00 97.31 85 LEU A N 1
ATOM 676 C CA . LEU A 1 85 ? 9.743 -7.631 -18.303 1.00 97.31 85 LEU A CA 1
ATOM 677 C C . LEU A 1 85 ? 11.130 -7.235 -18.824 1.00 97.31 85 LEU A C 1
ATOM 679 O O . LEU A 1 85 ? 12.080 -7.152 -18.051 1.00 97.31 85 LEU A O 1
ATOM 683 N N . ASN A 1 86 ? 11.240 -6.950 -20.125 1.00 97.50 86 ASN A N 1
ATOM 684 C CA . ASN A 1 86 ? 12.518 -6.630 -20.767 1.00 97.50 86 ASN A CA 1
ATOM 685 C C . ASN A 1 86 ? 13.139 -5.329 -20.240 1.00 97.50 86 ASN A C 1
ATOM 687 O O . ASN A 1 86 ? 14.359 -5.215 -20.177 1.00 97.50 86 ASN A O 1
ATOM 691 N N . LEU A 1 87 ? 12.307 -4.351 -19.874 1.00 97.06 87 LEU A N 1
ATOM 692 C CA . LEU A 1 87 ? 12.751 -3.075 -19.309 1.00 97.06 87 LEU A CA 1
ATOM 693 C C . LEU A 1 87 ? 12.996 -3.132 -17.792 1.00 97.06 87 LEU A C 1
ATOM 695 O O . LEU A 1 87 ? 13.444 -2.141 -17.224 1.00 97.06 87 LEU A O 1
ATOM 699 N N . GLY A 1 88 ? 12.717 -4.261 -17.131 1.00 95.62 88 GLY A N 1
ATOM 700 C CA . GLY A 1 88 ? 12.962 -4.425 -15.698 1.00 95.62 88 GLY A CA 1
ATOM 701 C C . GLY A 1 88 ? 11.971 -3.684 -14.797 1.00 95.62 88 GLY A C 1
ATOM 702 O O . GLY A 1 88 ? 12.323 -3.325 -13.678 1.00 95.62 88 GLY A O 1
ATOM 703 N N . PHE A 1 89 ? 10.735 -3.459 -15.256 1.00 96.69 89 PHE A N 1
ATOM 704 C CA . PHE A 1 89 ? 9.667 -2.909 -14.409 1.00 96.69 89 PHE A CA 1
ATOM 705 C C . PHE A 1 89 ? 9.002 -3.972 -13.536 1.00 96.69 89 PHE A C 1
ATOM 707 O O . PHE A 1 89 ? 8.507 -3.664 -12.453 1.00 96.69 89 PHE A O 1
ATOM 714 N N . ILE A 1 90 ? 8.971 -5.218 -14.013 1.00 97.31 90 ILE A N 1
ATOM 715 C CA . ILE A 1 90 ? 8.363 -6.345 -13.309 1.00 97.31 90 ILE A CA 1
ATOM 716 C C . ILE A 1 90 ? 9.289 -7.560 -13.308 1.00 97.31 90 ILE A C 1
ATOM 718 O O . ILE A 1 90 ? 10.099 -7.749 -14.215 1.00 97.31 90 ILE A O 1
ATOM 722 N N . THR A 1 91 ? 9.160 -8.397 -12.283 1.00 96.56 91 THR A N 1
ATOM 723 C CA . THR A 1 91 ? 9.800 -9.712 -12.218 1.00 96.56 91 THR A CA 1
ATOM 724 C C . THR A 1 91 ? 9.055 -10.724 -13.093 1.00 96.56 91 THR A C 1
ATOM 726 O O . THR A 1 91 ? 7.936 -10.478 -13.541 1.00 96.56 91 THR A O 1
ATOM 729 N N . LYS A 1 92 ? 9.649 -11.908 -13.292 1.00 95.12 92 LYS A N 1
ATOM 730 C CA . LYS A 1 92 ? 8.983 -13.039 -13.969 1.00 95.12 92 LYS A CA 1
ATOM 731 C C . LYS A 1 92 ? 7.686 -13.477 -13.277 1.00 95.12 92 LYS A C 1
ATOM 733 O O . LYS A 1 92 ? 6.796 -13.977 -13.949 1.00 95.12 92 LYS A O 1
ATOM 738 N N . ASP A 1 93 ? 7.578 -13.235 -11.971 1.00 95.75 93 ASP A N 1
ATOM 739 C CA . ASP A 1 93 ? 6.387 -13.514 -11.159 1.00 95.75 93 ASP A CA 1
ATOM 740 C C . ASP A 1 93 ? 5.389 -12.341 -11.148 1.00 95.75 93 ASP A C 1
ATOM 742 O O . ASP A 1 93 ? 4.533 -12.261 -10.263 1.00 95.75 93 ASP A O 1
ATOM 746 N N . GLU A 1 94 ? 5.538 -11.402 -12.089 1.00 95.69 94 GLU A N 1
ATOM 747 C CA . GLU A 1 94 ? 4.703 -10.207 -12.258 1.00 95.69 94 GLU A CA 1
ATOM 748 C C . GLU A 1 94 ? 4.741 -9.250 -11.056 1.00 95.69 94 GLU A C 1
ATOM 750 O O . GLU A 1 94 ? 3.809 -8.478 -10.842 1.00 95.69 94 GLU A O 1
ATOM 755 N N . LYS A 1 95 ? 5.810 -9.272 -10.249 1.00 96.94 95 LYS A N 1
ATOM 756 C CA . LYS A 1 95 ? 5.972 -8.332 -9.129 1.00 96.94 95 LYS A CA 1
ATOM 757 C C . LYS A 1 95 ? 6.661 -7.058 -9.583 1.00 96.94 95 LYS A C 1
ATOM 759 O O . LYS A 1 95 ? 7.642 -7.128 -10.314 1.00 96.94 95 LYS A O 1
ATOM 764 N N . ILE A 1 96 ? 6.188 -5.905 -9.127 1.00 96.31 96 ILE A N 1
ATOM 765 C CA . ILE A 1 96 ? 6.725 -4.602 -9.535 1.00 96.31 96 ILE A CA 1
ATOM 766 C C . ILE A 1 96 ? 8.072 -4.371 -8.859 1.00 96.31 96 ILE A C 1
ATOM 768 O O . ILE A 1 96 ? 8.164 -4.423 -7.632 1.00 96.31 96 ILE A O 1
ATOM 772 N N . ILE A 1 97 ? 9.109 -4.130 -9.661 1.00 95.56 97 ILE A N 1
ATOM 773 C CA . ILE A 1 97 ? 10.470 -3.871 -9.189 1.00 95.56 97 ILE A CA 1
ATOM 774 C C . ILE A 1 97 ? 10.542 -2.454 -8.612 1.00 95.56 97 ILE A C 1
ATOM 776 O O . ILE A 1 97 ? 9.962 -1.518 -9.158 1.00 95.56 97 ILE A O 1
ATOM 780 N N . CYS A 1 98 ? 11.250 -2.293 -7.495 1.00 92.00 98 CYS A N 1
ATOM 781 C CA . CYS A 1 98 ? 11.348 -1.021 -6.783 1.00 92.00 98 CYS A CA 1
ATOM 782 C C . CYS A 1 98 ? 12.730 -0.809 -6.152 1.00 92.00 98 CYS A C 1
ATOM 784 O O . CYS A 1 98 ? 13.563 -1.714 -6.078 1.00 92.00 98 CYS A O 1
ATOM 786 N N . SER A 1 99 ? 12.968 0.406 -5.667 1.00 90.81 99 SER A N 1
ATOM 787 C CA . SER A 1 99 ? 14.126 0.745 -4.844 1.00 90.81 99 SER A CA 1
ATOM 788 C C . SER A 1 99 ? 13.960 0.276 -3.392 1.00 90.81 99 SER A C 1
ATOM 790 O O . SER A 1 99 ? 12.851 0.134 -2.878 1.00 90.81 99 SER A O 1
ATOM 792 N N . VAL A 1 100 ? 15.074 0.144 -2.663 1.00 89.31 100 VAL A N 1
ATOM 793 C CA . VAL A 1 100 ? 15.060 -0.150 -1.212 1.00 89.31 100 VAL A CA 1
ATOM 794 C C . VAL A 1 100 ? 14.233 0.872 -0.431 1.00 89.31 100 VAL A C 1
ATOM 796 O O . VAL A 1 100 ? 13.544 0.529 0.527 1.00 89.31 100 VAL A O 1
ATOM 799 N N . LYS A 1 101 ? 14.277 2.144 -0.843 1.00 88.06 101 LYS A N 1
ATOM 800 C CA . LYS A 1 101 ? 13.517 3.222 -0.201 1.00 88.06 101 LYS A CA 1
ATOM 801 C C . LYS A 1 101 ? 12.011 3.036 -0.387 1.00 88.06 101 LYS A C 1
ATOM 803 O O . LYS A 1 101 ? 11.249 3.291 0.540 1.00 88.06 101 LYS A O 1
ATOM 808 N N . GLU A 1 102 ? 11.579 2.624 -1.573 1.00 89.69 102 GLU A N 1
ATOM 809 C CA . GLU A 1 102 ? 10.174 2.306 -1.845 1.00 89.69 102 GLU A CA 1
ATOM 810 C C . GLU A 1 102 ? 9.730 1.060 -1.093 1.00 89.69 102 GLU A C 1
ATOM 812 O O . GLU A 1 102 ? 8.676 1.097 -0.467 1.00 89.69 102 GLU A O 1
ATOM 817 N N . LEU A 1 103 ? 10.559 0.013 -1.059 1.00 90.12 103 LEU A N 1
ATOM 818 C CA . LEU A 1 103 ? 10.255 -1.190 -0.291 1.00 90.12 103 LEU A CA 1
ATOM 819 C C . LEU A 1 103 ? 10.117 -0.899 1.208 1.00 90.12 103 LEU A C 1
ATOM 821 O O . LEU A 1 103 ? 9.170 -1.369 1.828 1.00 90.12 103 LEU A O 1
ATOM 825 N N . ASN A 1 104 ? 11.023 -0.113 1.794 1.00 88.94 104 ASN A N 1
ATOM 826 C CA . ASN A 1 104 ? 10.929 0.259 3.207 1.00 88.94 104 ASN A CA 1
ATOM 827 C C . ASN A 1 104 ? 9.644 1.054 3.490 1.00 88.94 104 ASN A C 1
ATOM 829 O O . ASN A 1 104 ? 8.924 0.709 4.418 1.00 88.94 104 ASN A O 1
ATOM 833 N N . ARG A 1 105 ? 9.297 2.039 2.646 1.00 87.62 105 ARG A N 1
ATOM 834 C CA . ARG A 1 105 ? 8.024 2.777 2.775 1.00 87.62 105 ARG A CA 1
ATOM 835 C C . ARG A 1 105 ? 6.808 1.859 2.663 1.00 87.62 105 ARG A C 1
ATOM 837 O O . ARG A 1 105 ? 5.863 1.999 3.428 1.00 87.62 105 ARG A O 1
ATOM 844 N N . TYR A 1 106 ? 6.837 0.918 1.723 1.00 89.31 106 TYR A N 1
ATOM 845 C CA . TYR A 1 106 ? 5.765 -0.054 1.549 1.00 89.31 106 TYR A CA 1
ATOM 846 C C . TYR A 1 106 ? 5.614 -0.964 2.776 1.00 89.31 106 TYR A C 1
ATOM 848 O O . TYR A 1 106 ? 4.503 -1.157 3.256 1.00 89.31 106 TYR A O 1
ATOM 856 N N . ARG A 1 107 ? 6.722 -1.469 3.334 1.00 89.62 107 ARG A N 1
ATOM 857 C CA . ARG A 1 107 ? 6.720 -2.274 4.567 1.00 89.62 107 ARG A CA 1
ATOM 858 C C . ARG A 1 107 ? 6.183 -1.496 5.767 1.00 89.62 107 ARG A C 1
ATOM 860 O O . ARG A 1 107 ? 5.356 -2.030 6.498 1.00 89.62 107 ARG A O 1
ATOM 867 N N . ASP A 1 108 ? 6.617 -0.248 5.934 1.00 87.00 108 ASP A N 1
ATOM 868 C CA . ASP A 1 108 ? 6.136 0.629 7.006 1.00 87.00 108 ASP A CA 1
ATOM 869 C C . ASP A 1 108 ? 4.618 0.869 6.882 1.00 87.00 108 ASP A C 1
ATOM 871 O O . ASP A 1 108 ? 3.893 0.758 7.869 1.00 87.00 108 ASP A O 1
ATOM 875 N N . HIS A 1 109 ? 4.116 1.097 5.661 1.00 87.62 109 HIS A N 1
ATOM 876 C CA . HIS A 1 109 ? 2.678 1.236 5.394 1.00 87.62 109 HIS A CA 1
ATOM 877 C C . HIS A 1 109 ? 1.887 -0.025 5.751 1.00 87.62 109 HIS A C 1
ATOM 879 O O . HIS A 1 109 ? 0.861 0.064 6.421 1.00 87.62 109 HIS A O 1
ATOM 885 N N . LEU A 1 110 ? 2.356 -1.204 5.331 1.00 89.56 110 LEU A N 1
ATOM 886 C CA . LEU A 1 110 ? 1.688 -2.468 5.659 1.00 89.56 110 LEU A CA 1
ATOM 887 C C . LEU A 1 110 ? 1.631 -2.706 7.170 1.00 89.56 110 LEU A C 1
ATOM 889 O O . LEU A 1 110 ? 0.582 -3.082 7.686 1.00 89.56 110 LEU A O 1
ATOM 893 N N . ALA A 1 111 ? 2.729 -2.430 7.876 1.00 89.44 111 ALA A N 1
ATOM 894 C CA . ALA A 1 111 ? 2.773 -2.523 9.330 1.00 89.44 111 ALA A CA 1
ATOM 895 C C . ALA A 1 111 ? 1.747 -1.594 9.992 1.00 89.44 111 ALA A C 1
ATOM 897 O O . ALA A 1 111 ? 1.065 -1.988 10.938 1.00 89.44 111 ALA A O 1
ATOM 898 N N . ASP A 1 112 ? 1.611 -0.367 9.492 1.00 86.69 112 ASP A N 1
ATOM 899 C CA . ASP A 1 112 ? 0.643 0.593 10.016 1.00 86.69 112 ASP A CA 1
ATOM 900 C C . ASP A 1 112 ? -0.800 0.149 9.782 1.00 86.69 112 ASP A C 1
ATOM 902 O O . ASP A 1 112 ? -1.620 0.270 10.693 1.00 86.69 112 ASP A O 1
ATOM 906 N N . VAL A 1 113 ? -1.099 -0.385 8.595 1.00 89.12 113 VAL A N 1
ATOM 907 C CA . VAL A 1 113 ? -2.414 -0.947 8.257 1.00 89.12 113 VAL A CA 1
ATOM 908 C C . VAL A 1 113 ? -2.747 -2.123 9.172 1.00 89.12 113 VAL A C 1
ATOM 910 O O . VAL A 1 113 ? -3.823 -2.151 9.764 1.00 89.12 113 VAL A O 1
ATOM 913 N N . GLU A 1 114 ? -1.824 -3.065 9.351 1.00 91.25 114 GLU A N 1
ATOM 914 C CA . GLU A 1 114 ? -2.037 -4.240 10.199 1.00 91.25 114 GLU A CA 1
ATOM 915 C C . GLU A 1 114 ? -2.253 -3.861 11.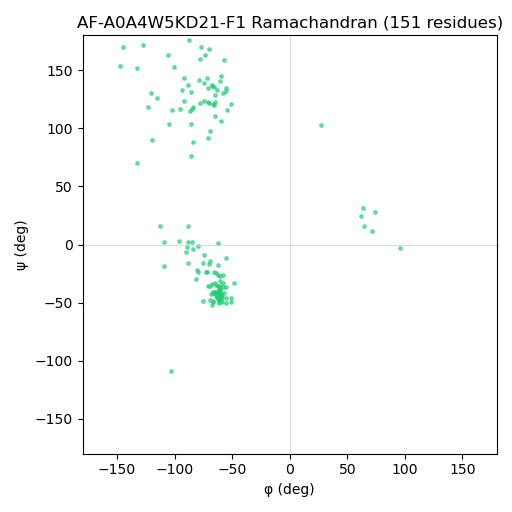671 1.00 91.25 114 GLU A C 1
ATOM 917 O O . GLU A 1 114 ? -3.191 -4.334 12.320 1.00 91.25 114 GLU A O 1
ATOM 922 N N . LEU A 1 115 ? -1.433 -2.946 12.199 1.00 90.00 115 LEU A N 1
ATOM 923 C CA . LEU A 1 115 ? -1.598 -2.434 13.559 1.00 90.00 115 LEU A CA 1
ATOM 924 C C . LEU A 1 115 ? -2.940 -1.724 13.746 1.00 90.00 115 LEU A C 1
ATOM 926 O O . LEU A 1 115 ? -3.528 -1.809 14.829 1.00 90.00 115 LEU A O 1
ATOM 930 N N . ASP A 1 116 ? -3.408 -1.016 12.722 1.00 91.00 116 ASP A N 1
ATOM 931 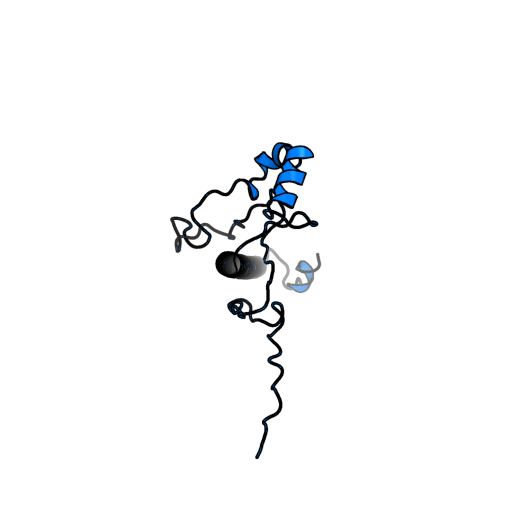C CA . ASP A 1 116 ? -4.682 -0.313 12.742 1.00 91.00 116 ASP A CA 1
ATOM 932 C C . ASP A 1 116 ? -5.872 -1.269 12.797 1.00 91.00 116 ASP A C 1
ATOM 934 O O . ASP A 1 116 ? -6.667 -1.208 13.739 1.00 91.00 116 ASP A O 1
ATOM 938 N N . TRP A 1 117 ? -5.918 -2.238 11.883 1.00 92.81 117 TRP A N 1
ATOM 939 C CA . TRP A 1 117 ? -6.921 -3.301 11.904 1.00 92.81 117 TRP A CA 1
ATOM 940 C C . TRP A 1 117 ? -6.909 -4.076 13.222 1.00 92.81 117 TRP A C 1
ATOM 942 O O . TRP A 1 117 ? -7.964 -4.318 13.809 1.00 92.81 117 TRP A O 1
ATOM 952 N N . GLY A 1 118 ? -5.727 -4.383 13.761 1.00 93.50 118 GLY A N 1
ATOM 953 C CA . GLY A 1 118 ? -5.605 -5.030 15.065 1.00 93.50 118 GLY A CA 1
ATOM 954 C C . GLY A 1 118 ? -6.135 -4.175 16.224 1.00 93.50 118 GLY A C 1
ATOM 955 O O . GLY A 1 118 ? -6.684 -4.707 17.192 1.00 93.50 118 GLY A O 1
ATOM 956 N N . ARG A 1 119 ? -5.983 -2.842 16.183 1.00 92.75 119 ARG A N 1
ATOM 957 C CA . ARG A 1 119 ? -6.601 -1.938 17.175 1.00 92.75 119 ARG A CA 1
ATOM 958 C C . ARG A 1 119 ? -8.119 -1.946 17.048 1.00 92.75 119 ARG A C 1
ATOM 960 O O . ARG A 1 119 ? -8.776 -2.156 18.066 1.00 92.75 119 ARG A O 1
ATOM 967 N N . ARG A 1 120 ? -8.649 -1.775 15.837 1.00 93.50 120 ARG A N 1
ATOM 968 C CA . ARG A 1 120 ? -10.094 -1.762 15.590 1.00 93.50 120 ARG A CA 1
ATOM 969 C C . ARG A 1 120 ? -10.755 -3.062 16.024 1.00 93.50 120 ARG A C 1
ATOM 971 O O . ARG A 1 120 ? -11.687 -3.016 16.819 1.00 93.50 120 ARG A O 1
ATOM 978 N N . PHE A 1 121 ? -10.206 -4.203 15.614 1.00 94.06 121 PHE A N 1
ATOM 979 C CA . PHE A 1 121 ? -10.723 -5.512 16.004 1.00 94.06 121 PHE A CA 1
ATOM 980 C C . PHE A 1 121 ? -10.808 -5.656 17.531 1.00 94.06 121 PHE A C 1
ATOM 982 O O . PHE A 1 121 ? -11.841 -6.038 18.072 1.00 94.06 121 PHE A O 1
ATOM 989 N N . ARG A 1 122 ? -9.758 -5.265 18.268 1.00 93.62 122 ARG A N 1
ATOM 990 C CA . ARG A 1 122 ? -9.781 -5.286 19.744 1.00 93.62 122 ARG A CA 1
ATOM 991 C C . ARG A 1 122 ? -10.842 -4.359 20.340 1.00 93.62 122 ARG A C 1
ATOM 993 O O . ARG A 1 122 ? -11.399 -4.688 21.386 1.00 93.62 122 ARG A O 1
ATOM 1000 N N . THR A 1 123 ? -11.093 -3.205 19.730 1.00 94.06 123 THR A N 1
ATOM 1001 C CA . THR A 1 123 ? -12.153 -2.285 20.163 1.00 94.06 123 THR A CA 1
ATOM 1002 C C . THR A 1 123 ? -13.531 -2.901 19.939 1.00 94.06 123 THR A C 1
ATOM 1004 O O . THR A 1 123 ? -14.313 -2.966 20.883 1.00 94.06 123 THR A O 1
ATOM 1007 N N . GLU A 1 124 ? -13.794 -3.445 18.750 1.00 93.50 124 GLU A N 1
ATOM 1008 C CA . GLU A 1 124 ? -15.063 -4.103 18.403 1.00 93.50 124 GLU A CA 1
ATOM 1009 C C . GLU A 1 124 ? -15.354 -5.310 19.312 1.00 93.50 124 GLU A C 1
ATOM 1011 O O . GLU A 1 124 ? -16.478 -5.483 19.790 1.00 93.50 124 GLU A O 1
ATOM 1016 N N . GLN A 1 125 ? -14.328 -6.102 19.640 1.00 92.69 125 GLN A N 1
ATOM 1017 C CA . GLN A 1 125 ? -14.443 -7.201 20.605 1.00 92.69 125 GLN A CA 1
ATOM 1018 C C . GLN A 1 125 ? -14.824 -6.691 22.003 1.00 92.69 125 GLN A C 1
ATOM 1020 O O . GLN A 1 125 ? -15.756 -7.202 22.625 1.00 92.69 125 GLN A O 1
ATO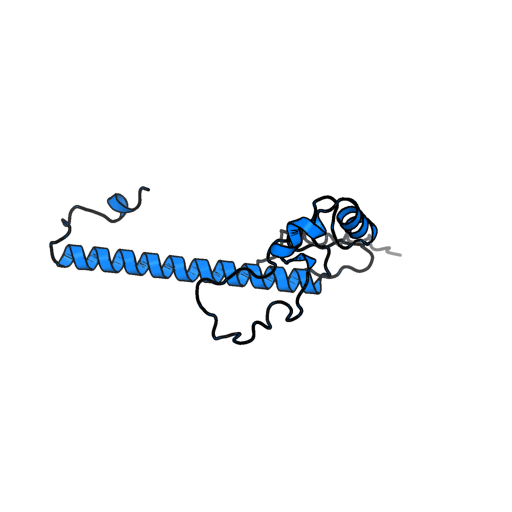M 1025 N N . LYS A 1 126 ? -14.165 -5.631 22.494 1.00 94.75 126 LYS A N 1
ATOM 1026 C CA . LYS A 1 126 ? -14.505 -5.017 23.791 1.00 94.75 126 LYS A CA 1
ATOM 1027 C C . LYS A 1 126 ? -15.926 -4.464 23.814 1.00 94.75 126 LYS A C 1
ATOM 1029 O O . LYS A 1 126 ? -16.602 -4.583 24.831 1.00 94.75 126 LYS A O 1
ATOM 1034 N N . GLU A 1 127 ? -16.377 -3.841 22.731 1.00 95.38 127 GLU A N 1
ATOM 1035 C CA . GLU A 1 127 ? -17.743 -3.324 22.623 1.00 95.38 127 GLU A CA 1
ATOM 1036 C C . GLU A 1 127 ? -18.783 -4.439 22.614 1.00 95.38 127 GLU A C 1
ATOM 1038 O O . GLU A 1 127 ? -19.802 -4.322 23.295 1.00 95.38 127 GLU A O 1
ATOM 1043 N N . SER A 1 128 ? -18.511 -5.531 21.903 1.00 91.88 128 SER A N 1
ATOM 1044 C CA . SER A 1 128 ? -19.387 -6.704 21.861 1.00 91.88 128 SER A CA 1
ATOM 1045 C C . SER A 1 128 ? -19.529 -7.338 23.247 1.00 91.88 128 SER A C 1
ATOM 1047 O O . SER A 1 128 ? -20.648 -7.542 23.715 1.00 91.88 128 SER A O 1
ATOM 1049 N N . VAL A 1 129 ? -18.413 -7.529 23.961 1.00 92.19 129 VAL A N 1
ATOM 1050 C CA . VAL A 1 129 ? -18.414 -8.026 25.349 1.00 92.19 129 VAL A CA 1
ATOM 1051 C C . VAL A 1 129 ? -19.169 -7.078 26.283 1.00 92.19 129 VAL A C 1
ATOM 1053 O O . VAL A 1 129 ? -19.976 -7.523 27.094 1.00 92.19 129 VAL A O 1
ATOM 1056 N N . ARG A 1 130 ? -18.958 -5.760 26.167 1.00 93.94 130 ARG A N 1
AT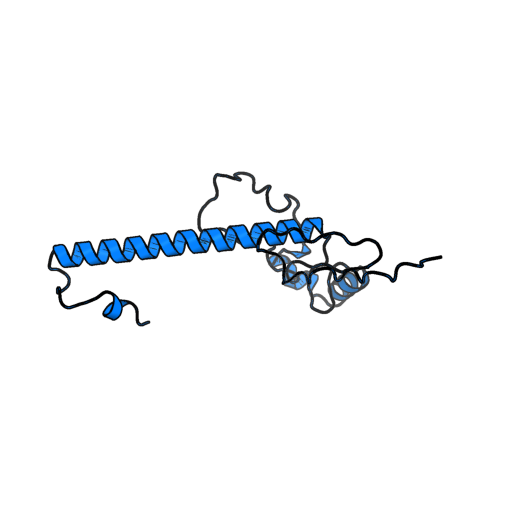OM 1057 C CA . ARG A 1 130 ? -19.690 -4.770 26.976 1.00 93.94 130 ARG A CA 1
ATOM 1058 C C . ARG A 1 130 ? -21.196 -4.856 26.750 1.00 93.94 130 ARG A C 1
ATOM 1060 O O . ARG A 1 130 ? -21.938 -4.904 27.724 1.00 93.94 130 ARG A O 1
ATOM 1067 N N . LYS A 1 131 ? -21.636 -4.908 25.488 1.00 92.88 131 LYS A N 1
ATOM 1068 C CA . LYS A 1 131 ? -23.056 -5.045 25.131 1.00 92.88 131 LYS A CA 1
ATOM 1069 C C . LYS A 1 131 ? -23.645 -6.333 25.700 1.00 92.88 131 LYS A C 1
ATOM 1071 O O . LYS A 1 131 ? -24.705 -6.280 26.310 1.00 92.88 131 LYS A O 1
ATOM 1076 N N . PHE A 1 132 ? -22.939 -7.455 25.564 1.00 91.50 132 PHE A N 1
ATOM 1077 C CA . PHE A 1 132 ? -23.351 -8.738 26.136 1.00 91.50 132 PHE A CA 1
ATOM 1078 C C . PHE A 1 132 ? -23.579 -8.646 27.654 1.00 91.50 132 PHE A C 1
ATOM 1080 O O . PHE A 1 132 ? -24.656 -8.993 28.136 1.00 91.50 132 PHE A O 1
ATOM 1087 N N . LEU A 1 133 ? -22.616 -8.088 28.396 1.00 91.06 133 LEU A N 1
ATOM 1088 C CA . LEU A 1 133 ? -22.729 -7.912 29.849 1.00 91.06 133 LEU A CA 1
ATOM 1089 C C . LEU A 1 133 ? -23.899 -6.995 30.237 1.00 91.06 133 LEU A C 1
ATOM 1091 O O . LEU A 1 133 ? -24.607 -7.270 31.203 1.00 91.06 133 LEU A O 1
ATOM 1095 N N . THR A 1 134 ? -24.136 -5.919 29.481 1.00 94.12 134 THR A N 1
ATOM 1096 C CA . THR A 1 134 ? -25.292 -5.035 29.699 1.00 94.12 134 THR A CA 1
ATOM 1097 C C . THR A 1 134 ? -26.620 -5.767 29.488 1.00 94.12 134 THR A C 1
ATOM 1099 O O . THR A 1 134 ? -27.546 -5.581 30.274 1.00 94.12 134 THR A O 1
ATOM 1102 N N . LEU A 1 135 ? -26.722 -6.624 28.470 1.00 92.25 135 LEU A N 1
ATOM 1103 C CA . LEU A 1 135 ? -27.934 -7.403 28.192 1.00 92.25 135 LEU A CA 1
ATOM 1104 C C . LEU A 1 135 ? -28.200 -8.478 29.257 1.00 92.25 135 LEU A C 1
ATOM 1106 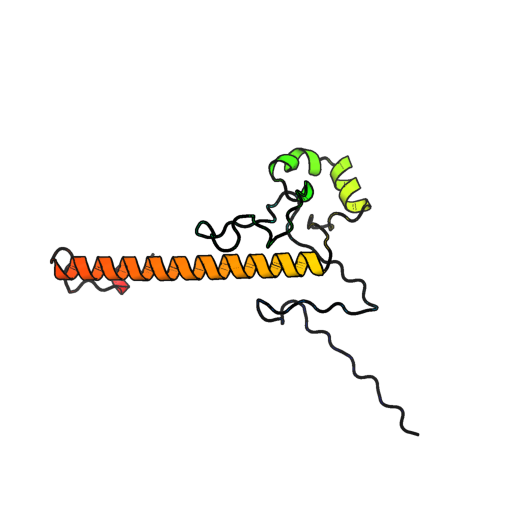O O . LEU A 1 135 ? -29.357 -8.698 29.619 1.00 92.25 135 LEU A O 1
ATOM 1110 N N . GLN A 1 136 ? -27.149 -9.102 29.803 1.00 90.44 136 GLN A N 1
ATOM 1111 C CA . GLN A 1 136 ? -27.278 -10.005 30.954 1.00 90.44 136 GLN A CA 1
ATOM 1112 C C . GLN A 1 136 ? -27.812 -9.274 32.188 1.00 90.44 136 GLN A C 1
ATOM 1114 O O . GLN A 1 136 ? -28.764 -9.737 32.808 1.00 90.44 136 GLN A O 1
ATOM 1119 N N . GLN A 1 137 ? -27.275 -8.090 32.503 1.00 90.44 137 GLN A N 1
ATOM 1120 C CA . GLN A 1 137 ? -27.760 -7.273 33.626 1.00 90.44 137 GLN A CA 1
ATOM 1121 C C . GLN A 1 137 ? -29.229 -6.856 33.471 1.00 90.44 137 GLN A C 1
ATOM 1123 O O . GLN A 1 137 ? -29.941 -6.712 34.460 1.00 90.44 137 GLN A O 1
ATOM 1128 N N . GLN A 1 138 ? -29.692 -6.667 32.234 1.00 94.00 138 GLN A N 1
ATOM 1129 C CA . GLN A 1 138 ? -31.088 -6.350 31.924 1.00 94.00 138 GLN A CA 1
ATOM 1130 C C . GLN A 1 138 ? -32.013 -7.581 31.948 1.00 94.00 138 GLN A C 1
ATOM 1132 O O . GLN A 1 138 ? -33.210 -7.439 31.702 1.00 94.00 138 GLN A O 1
ATOM 1137 N N . GLY A 1 139 ? -31.483 -8.781 32.210 1.00 90.31 139 GLY A N 1
ATOM 1138 C CA . GLY A 1 139 ? -32.238 -10.036 32.208 1.00 90.31 139 GLY A CA 1
ATOM 1139 C C . GLY A 1 139 ? -32.666 -10.510 30.816 1.00 90.31 139 GLY A C 1
ATOM 1140 O O . GLY A 1 139 ? -33.488 -11.415 30.711 1.00 90.31 139 GLY A O 1
ATOM 1141 N N . GLN A 1 140 ? -32.136 -9.911 29.742 1.00 90.00 140 GLN A N 1
ATOM 1142 C CA . GLN A 1 140 ? -32.443 -10.317 28.364 1.00 90.00 140 GLN A CA 1
ATOM 1143 C C . GLN A 1 140 ? -31.652 -11.556 27.933 1.00 90.00 140 GLN A C 1
ATOM 1145 O O . GLN A 1 140 ? -32.078 -12.281 27.036 1.00 90.00 140 GLN A O 1
ATOM 1150 N N . ILE A 1 141 ? -30.510 -11.802 28.576 1.00 86.75 141 ILE A N 1
ATOM 1151 C CA . ILE A 1 141 ? -29.684 -12.993 28.384 1.00 86.75 141 ILE A CA 1
ATOM 1152 C C . ILE A 1 141 ? -29.587 -13.713 29.735 1.00 86.75 141 ILE A C 1
ATOM 1154 O O . ILE A 1 141 ? -29.261 -13.064 30.730 1.00 86.75 141 ILE A O 1
ATOM 1158 N N . PRO A 1 142 ? -29.846 -15.031 29.798 1.00 87.31 142 PRO A N 1
ATOM 1159 C CA . PRO A 1 142 ? -29.694 -15.790 31.034 1.00 87.31 142 PRO A CA 1
ATOM 1160 C C . PRO A 1 142 ? -28.258 -15.748 31.582 1.00 87.31 142 PRO A C 1
ATOM 1162 O O . PRO A 1 142 ? -27.291 -15.800 30.823 1.00 87.31 142 PRO A O 1
ATOM 1165 N N . GLU A 1 143 ? -28.110 -15.734 32.909 1.00 81.12 143 GLU A N 1
ATOM 1166 C CA . GLU A 1 143 ? -26.795 -15.674 33.578 1.00 81.12 143 GLU A CA 1
ATOM 1167 C C . GLU A 1 143 ? -25.907 -16.899 33.312 1.00 81.12 143 GLU A C 1
ATOM 1169 O O . GLU A 1 143 ? -24.686 -16.805 33.390 1.00 81.12 143 GLU A O 1
ATOM 1174 N N . HIS A 1 144 ? -26.510 -18.045 32.982 1.00 83.88 144 HIS A N 1
ATOM 1175 C CA . HIS A 1 144 ? -25.766 -19.271 32.686 1.00 83.88 144 HIS A CA 1
ATOM 1176 C C . HIS A 1 144 ? -25.103 -19.259 31.303 1.00 83.88 144 HIS A C 1
ATOM 1178 O O . HIS A 1 144 ? -24.239 -20.094 31.057 1.00 83.88 144 HIS A O 1
ATOM 1184 N N . VAL A 1 145 ? -25.505 -18.350 30.406 1.00 84.44 145 VAL A N 1
ATOM 1185 C CA . VAL A 1 145 ? -24.866 -18.193 29.096 1.00 84.44 145 VAL A CA 1
ATOM 1186 C C . VAL A 1 145 ? -23.566 -17.424 29.296 1.00 84.44 145 VAL A C 1
ATOM 1188 O O . VAL A 1 145 ? -23.553 -16.307 29.811 1.00 84.44 145 VAL A O 1
ATOM 1191 N N . THR A 1 146 ? -22.460 -18.025 28.893 1.00 84.06 146 THR A N 1
ATOM 1192 C CA . THR A 1 146 ? -21.110 -17.482 29.040 1.00 84.06 146 THR A CA 1
ATOM 1193 C C . THR A 1 146 ? -20.577 -16.978 27.704 1.00 84.06 146 THR A C 1
ATOM 1195 O O . THR A 1 146 ? -21.080 -17.332 26.642 1.00 84.06 146 THR A O 1
ATOM 1198 N N . LEU A 1 147 ? -19.522 -16.156 27.731 1.00 77.75 147 LEU A N 1
ATOM 11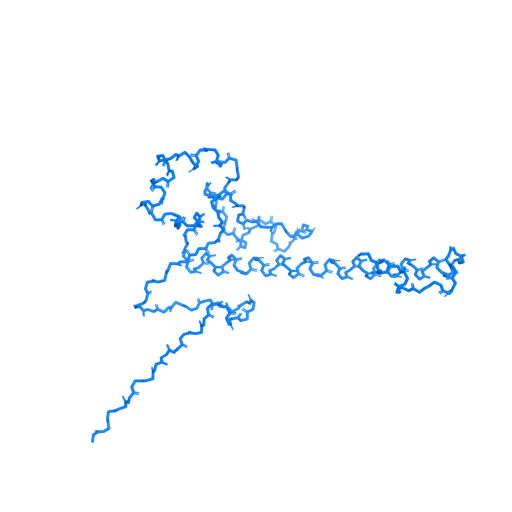99 C CA . LEU A 1 147 ? -18.881 -15.673 26.501 1.00 77.75 147 LEU A CA 1
ATOM 1200 C C . LEU A 1 147 ? -18.372 -16.820 25.612 1.00 77.75 147 LEU A C 1
ATOM 1202 O O . LEU A 1 147 ? -18.430 -16.691 24.393 1.00 77.75 147 LEU A O 1
ATOM 1206 N N . SER A 1 148 ? -17.932 -17.937 26.206 1.00 81.12 148 SER A N 1
ATOM 1207 C CA . SER A 1 148 ? -17.502 -19.140 25.478 1.00 81.12 148 SER A CA 1
ATOM 1208 C C . SER A 1 148 ? -18.595 -19.712 24.579 1.00 81.12 148 SER A C 1
ATOM 1210 O O . SER A 1 148 ? -18.292 -20.117 23.461 1.00 81.12 148 SER A O 1
ATOM 1212 N N . ASP A 1 149 ? -19.856 -19.654 25.017 1.00 80.56 149 ASP A N 1
ATOM 1213 C CA . ASP A 1 149 ? -21.005 -20.191 24.275 1.00 80.56 149 ASP A CA 1
ATOM 1214 C C . ASP A 1 149 ? -21.321 -19.380 23.005 1.00 80.56 149 ASP A C 1
ATOM 1216 O O . ASP A 1 149 ? -22.080 -19.821 22.144 1.00 80.56 149 ASP A O 1
ATOM 1220 N N . VAL A 1 150 ? -20.751 -18.175 22.886 1.00 75.00 150 VAL A N 1
ATOM 1221 C CA . VAL A 1 150 ? -21.003 -17.229 21.788 1.00 75.00 150 VAL A CA 1
ATOM 1222 C C . VAL A 1 150 ? -19.795 -17.103 20.851 1.00 75.00 150 VAL A C 1
ATOM 1224 O O . VAL A 1 150 ? -19.936 -16.642 19.722 1.00 75.00 150 VAL A O 1
ATOM 1227 N N . THR A 1 151 ? -18.599 -17.504 21.293 1.00 70.75 151 THR A N 1
ATOM 1228 C CA . THR A 1 151 ? -17.345 -17.345 20.533 1.00 70.75 151 THR A CA 1
ATOM 1229 C C . THR A 1 151 ? -16.986 -18.514 19.608 1.00 70.75 151 THR A C 1
ATOM 1231 O O . THR A 1 151 ? -16.022 -18.392 18.858 1.00 70.75 151 THR A O 1
ATOM 1234 N N . GLU A 1 152 ? -17.720 -19.631 19.633 1.00 60.94 152 GLU A N 1
ATOM 1235 C CA . GLU A 1 152 ? -17.465 -20.790 18.757 1.00 60.94 152 GLU A CA 1
ATOM 1236 C C . GLU A 1 152 ? -18.146 -20.657 17.383 1.00 60.94 152 GLU A C 1
ATOM 1238 O O . GLU A 1 152 ? -19.164 -21.302 17.146 1.00 60.94 152 GLU A O 1
ATOM 1243 N N . TRP A 1 153 ? -17.601 -19.836 16.477 1.00 50.16 153 TRP A N 1
ATOM 1244 C CA . TRP A 1 153 ? -17.968 -19.828 15.047 1.00 50.16 153 TRP A CA 1
ATOM 1245 C C . TRP A 1 153 ? -16.751 -19.577 14.153 1.00 50.16 153 TRP A C 1
ATOM 1247 O O . TRP A 1 153 ? -16.010 -18.602 14.417 1.00 50.16 153 TRP A O 1
#

Foldseek 3Di:
DDDDDDDPPPQPDPVPADLLRQRDDDPPDDDWDFQAAFQAALADDAPDDDPVCVPPPLQDPDDDNRNHVVCVVVCPPPVNVVVCPVVQQADPRRTGTDDSVNRSSSSVNVSVRVVRVVVVVVVVVVVVVVVVVVCCVVVVDPPPDDPVNVPDD

InterPro domains:
  IPR038891 Fibrous sheath-interacting protein 2 [PTHR47315] (15-153)

pLDDT: mean 83.08, std 16.11, range [34.88, 98.12]

Secondary structure (DSSP, 8-state):
----------PPPTTSS-TTPPPPP-TT--PPEEEEETT--SPPPPSS--TTSTT-TTS-SS--GGG-GGGHHHHTSHHHHHHHHHTTSB-TTSEEEE-HHHHHHHHHHHHHHHHHHHHHHHHHHHHHHHHHHHHHHTTSS-TT--THHHH--

Solvent-accessible surface area (backbone atoms only — not comparable to full-atom values): 9562 Å² total; per-residue (Å²): 135,88,78,84,77,83,78,80,81,76,73,77,57,88,82,75,49,58,81,81,54,73,80,80,87,63,87,94,59,94,78,88,42,56,72,49,46,64,27,35,66,81,78,71,79,52,77,64,89,61,78,90,49,80,80,49,64,80,62,64,84,66,91,56,72,62,31,31,58,85,42,40,76,62,53,66,32,68,7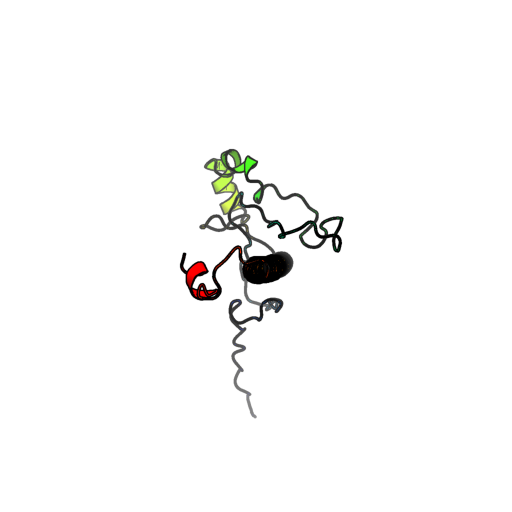1,50,35,52,48,36,44,76,71,57,48,28,46,98,84,39,27,31,47,49,50,71,70,56,41,42,38,51,44,46,50,51,48,52,28,52,54,39,40,54,50,50,52,55,51,54,51,52,52,52,53,51,51,51,54,54,36,36,76,70,65,77,35,65,85,87,68,51,72,72,80,72,64,81,122

Radius of gyration: 23.93 Å; Cα contacts (8 Å, |Δi|>4): 118; chains: 1; bounding box: 85×35×60 Å

Organism: NCBI:txid62062

Nearest PDB structures (foldseek):
  4elz-assembly1_A  TM=3.328E-01  e=3.077E+00  Aliivibrio fischeri ES114
  2j4g-assembly2_B  TM=2.722E-01  e=4.252E+00  Bacteroides thetaiotaomicron VPI-5482
  7k41-assembly1_A  TM=1.915E-01  e=8.660E+00  Escherichia coli K-12

Mean predicted aligned error: 9.95 Å